Protein AF-A0A920T539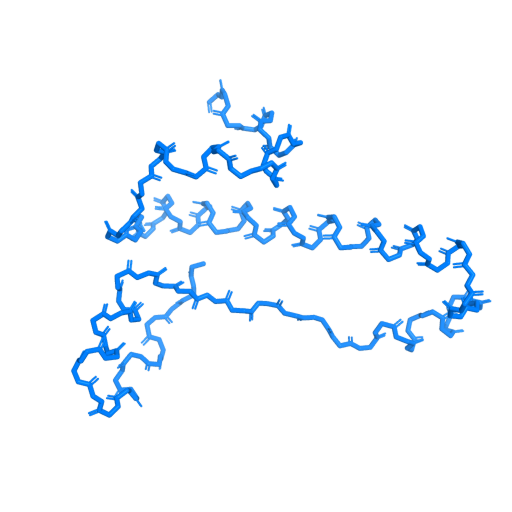-F1 (afdb_monomer)

Foldseek 3Di:
DDDPVCLVVDPDPVVSVVCQQPVDDDDDDPCLVVVCVVVVHDCPDPVSVVVVVVVVVVVVLVVVVVVVVCCVVPNDGNNDDPVVVVPPPPCPVSCVVVPD

Mean predicted aligned error: 8.83 Å

Sequence (100 aa):
MLWDYNMDRHALEDQKQNAMNDRRVGLGILGLGDMLVRLGIKYDSEDALQTIDQIMQIFRDTSYETSMNLAMEKGKYPNFDWSGYFQKQICKKSTKIIAE

Structure (mmCIF, N/CA/C/O backbone):
data_AF-A0A920T539-F1
#
_entry.id   AF-A0A920T539-F1
#
loop_
_atom_site.group_PDB
_atom_site.id
_atom_site.type_symbol
_atom_site.label_atom_id
_atom_site.label_alt_id
_atom_site.label_comp_id
_atom_site.label_asym_id
_atom_site.label_entity_id
_atom_site.label_seq_id
_atom_site.pdbx_PDB_ins_code
_atom_site.Cartn_x
_atom_site.Cartn_y
_atom_site.Cartn_z
_atom_site.occupancy
_atom_site.B_iso_or_equiv
_atom_site.auth_seq_id
_atom_site.auth_comp_id
_atom_site.auth_asym_id
_atom_site.auth_atom_id
_atom_site.pdbx_PDB_model_num
ATOM 1 N N . MET A 1 1 ? 9.429 1.602 -8.400 1.00 54.66 1 MET A N 1
ATOM 2 C CA . MET A 1 1 ? 10.098 1.138 -9.635 1.00 54.66 1 MET A CA 1
ATOM 3 C C . MET A 1 1 ? 11.033 -0.023 -9.285 1.00 54.66 1 MET A C 1
ATOM 5 O O . MET A 1 1 ? 12.206 0.199 -9.024 1.00 54.66 1 MET A O 1
ATOM 9 N N . LEU A 1 2 ? 10.503 -1.242 -9.127 1.00 51.53 2 LEU A N 1
ATOM 10 C CA . LEU A 1 2 ? 11.305 -2.394 -8.692 1.00 51.53 2 LEU A CA 1
ATOM 11 C C . LEU A 1 2 ? 11.881 -3.143 -9.897 1.00 51.53 2 LEU A C 1
ATOM 13 O O . LEU A 1 2 ? 11.200 -3.309 -10.901 1.00 51.53 2 LEU A O 1
ATOM 17 N N . TRP A 1 3 ? 13.143 -3.531 -9.715 1.00 55.59 3 TRP A N 1
ATOM 18 C CA . TRP A 1 3 ? 14.011 -4.434 -10.472 1.00 55.59 3 TRP A CA 1
ATOM 19 C C . TRP A 1 3 ? 13.331 -5.322 -11.524 1.00 55.59 3 TRP A C 1
ATOM 21 O O . TRP A 1 3 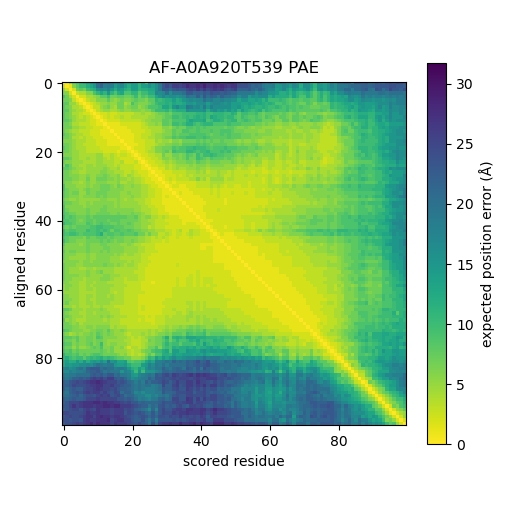? 12.312 -5.955 -11.253 1.00 55.59 3 TRP A O 1
ATOM 31 N N . ASP A 1 4 ? 14.019 -5.481 -12.654 1.00 64.75 4 ASP A N 1
ATOM 32 C CA . ASP A 1 4 ? 13.771 -6.346 -13.822 1.00 64.75 4 ASP A CA 1
ATOM 33 C C . ASP A 1 4 ? 13.576 -7.851 -13.503 1.00 64.75 4 ASP A C 1
ATOM 35 O O . ASP A 1 4 ? 13.480 -8.696 -14.391 1.00 64.75 4 ASP A O 1
ATOM 39 N N . TYR A 1 5 ? 13.487 -8.194 -12.216 1.00 65.56 5 TYR A N 1
ATOM 40 C CA . TYR A 1 5 ? 13.467 -9.521 -11.610 1.00 65.56 5 TYR A CA 1
ATOM 41 C C . TYR A 1 5 ? 12.539 -10.535 -12.281 1.00 65.56 5 TYR A C 1
ATOM 43 O O . TYR A 1 5 ? 12.801 -11.736 -12.240 1.00 65.56 5 TYR A O 1
ATOM 51 N N . ASN A 1 6 ? 11.419 -10.067 -12.832 1.00 71.19 6 ASN A N 1
ATOM 52 C CA . ASN A 1 6 ? 10.366 -10.929 -13.355 1.00 71.19 6 ASN A CA 1
ATOM 53 C C . ASN A 1 6 ? 10.149 -10.792 -14.866 1.00 71.19 6 ASN A C 1
ATOM 55 O O . ASN A 1 6 ? 9.222 -11.401 -15.394 1.00 71.19 6 ASN A O 1
ATOM 59 N N . MET A 1 7 ? 10.974 -10.014 -15.572 1.00 73.00 7 ME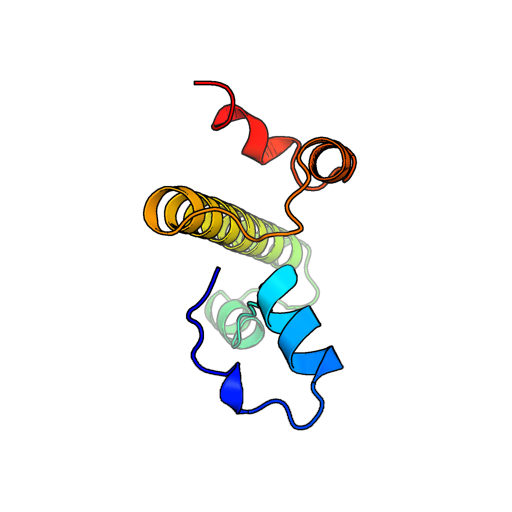T A N 1
ATOM 60 C CA . MET A 1 7 ? 10.701 -9.690 -16.976 1.00 73.00 7 MET A CA 1
ATOM 61 C C . MET A 1 7 ? 10.830 -10.894 -17.905 1.00 73.00 7 MET A C 1
ATOM 63 O O . MET A 1 7 ? 10.009 -11.070 -18.803 1.00 73.00 7 MET A O 1
ATOM 67 N N . ASP A 1 8 ? 11.779 -11.784 -17.625 1.00 77.81 8 ASP A N 1
ATOM 68 C CA . ASP A 1 8 ? 11.971 -13.007 -18.408 1.00 77.81 8 ASP A CA 1
ATOM 69 C C . ASP A 1 8 ? 10.918 -14.084 -18.107 1.00 77.81 8 ASP A C 1
ATOM 71 O O . ASP A 1 8 ? 10.854 -15.102 -18.794 1.00 77.81 8 ASP A O 1
ATOM 75 N N . ARG A 1 9 ? 10.068 -13.878 -17.088 1.00 81.75 9 ARG A N 1
ATOM 76 C CA . ARG A 1 9 ? 9.052 -14.855 -16.660 1.00 81.75 9 ARG A CA 1
ATOM 77 C C . ARG A 1 9 ? 7.693 -14.664 -17.331 1.00 81.75 9 ARG A C 1
ATOM 79 O O . ARG A 1 9 ? 6.752 -15.397 -17.027 1.00 81.75 9 ARG A O 1
ATOM 86 N N . HIS A 1 10 ? 7.574 -13.700 -18.238 1.00 83.38 10 HIS A N 1
ATOM 87 C CA . HIS A 1 10 ? 6.367 -13.500 -19.032 1.00 83.38 10 HIS A CA 1
ATOM 88 C C . HIS A 1 10 ? 6.391 -14.389 -20.281 1.00 83.38 10 HIS A C 1
ATOM 90 O O . HIS A 1 10 ? 7.329 -14.340 -21.075 1.00 83.38 10 HIS A O 1
ATOM 96 N N . ALA A 1 11 ? 5.349 -15.205 -20.451 1.00 87.31 11 ALA A N 1
ATOM 97 C CA . ALA A 1 11 ? 5.269 -16.179 -21.540 1.00 87.31 11 ALA A CA 1
ATOM 98 C C . ALA A 1 11 ? 4.996 -15.528 -22.906 1.00 87.31 11 ALA A C 1
ATOM 100 O O . ALA A 1 11 ? 5.457 -16.030 -23.928 1.00 87.31 11 ALA A O 1
ATOM 101 N N . LEU A 1 12 ? 4.251 -14.418 -22.925 1.00 91.38 12 LEU A N 1
ATOM 102 C CA . LEU A 1 12 ? 3.884 -13.699 -24.144 1.00 91.38 12 LEU A CA 1
ATOM 103 C C . LEU A 1 12 ? 4.747 -12.451 -24.321 1.00 91.38 12 LEU A C 1
ATOM 105 O O . LEU A 1 12 ? 5.009 -11.731 -23.357 1.00 91.38 12 LEU A O 1
ATOM 109 N N . GLU A 1 13 ? 5.123 -12.155 -25.563 1.00 88.38 13 GLU A N 1
ATOM 110 C CA . GLU A 1 13 ? 5.941 -10.980 -25.877 1.00 88.38 13 GLU A CA 1
ATOM 111 C C . GLU A 1 13 ? 5.223 -9.672 -25.507 1.00 88.38 13 GLU A C 1
ATOM 113 O O . GLU A 1 13 ? 5.809 -8.807 -24.862 1.00 88.38 13 GLU A O 1
ATOM 118 N N . ASP A 1 14 ? 3.915 -9.579 -25.759 1.00 88.44 14 ASP A N 1
ATOM 119 C CA . ASP A 1 14 ? 3.103 -8.418 -25.367 1.00 88.44 14 ASP A CA 1
ATOM 120 C C . ASP A 1 14 ? 3.129 -8.157 -23.850 1.00 88.44 14 ASP A C 1
ATOM 122 O O . ASP A 1 14 ? 3.103 -7.013 -23.394 1.00 88.44 14 ASP A O 1
ATOM 126 N N . GLN A 1 15 ? 3.211 -9.215 -23.036 1.00 85.38 15 GLN A N 1
ATOM 127 C CA . GLN A 1 15 ? 3.309 -9.081 -21.580 1.00 85.38 15 GLN A CA 1
ATOM 128 C C . GLN A 1 15 ? 4.674 -8.533 -21.159 1.00 85.38 15 GLN A C 1
ATOM 130 O O . GLN A 1 15 ? 4.731 -7.693 -20.260 1.00 85.38 15 GLN A O 1
ATOM 135 N N . LYS A 1 16 ? 5.756 -8.959 -21.825 1.00 85.75 16 LYS A N 1
ATOM 136 C CA . LYS A 1 16 ? 7.106 -8.423 -21.595 1.00 85.75 16 LYS A CA 1
ATOM 137 C C . LYS A 1 16 ? 7.173 -6.944 -21.942 1.00 85.75 16 LYS A C 1
ATOM 139 O O . LYS A 1 16 ? 7.659 -6.156 -21.134 1.00 85.75 16 LYS A O 1
ATOM 144 N N . GLN A 1 17 ? 6.625 -6.564 -23.098 1.00 86.50 17 GLN A N 1
ATOM 145 C CA . GLN A 1 17 ? 6.577 -5.169 -23.538 1.00 86.50 17 GLN A CA 1
ATOM 146 C C . GLN A 1 17 ? 5.798 -4.302 -22.542 1.00 86.50 17 GLN A C 1
ATOM 148 O O . GLN A 1 17 ? 6.284 -3.257 -22.115 1.00 86.50 17 GLN A O 1
ATOM 153 N N . ASN A 1 18 ? 4.633 -4.760 -22.077 1.00 84.69 18 ASN A N 1
ATOM 154 C CA . ASN A 1 18 ? 3.856 -4.028 -21.072 1.00 84.69 18 ASN A CA 1
ATOM 155 C C . ASN A 1 18 ? 4.585 -3.909 -19.723 1.00 84.69 18 ASN A C 1
ATOM 157 O O . ASN A 1 18 ? 4.574 -2.840 -19.108 1.00 84.69 18 ASN A O 1
ATOM 161 N N . ALA A 1 19 ? 5.240 -4.978 -19.262 1.00 83.06 19 ALA A N 1
ATOM 162 C CA . ALA A 1 19 ? 6.009 -4.962 -18.019 1.00 83.06 19 ALA A CA 1
ATOM 163 C C . ALA A 1 19 ? 7.195 -3.981 -18.090 1.00 83.06 19 ALA A C 1
ATOM 165 O O . ALA A 1 19 ? 7.401 -3.201 -17.157 1.00 83.06 19 ALA A O 1
ATOM 166 N N . MET A 1 20 ? 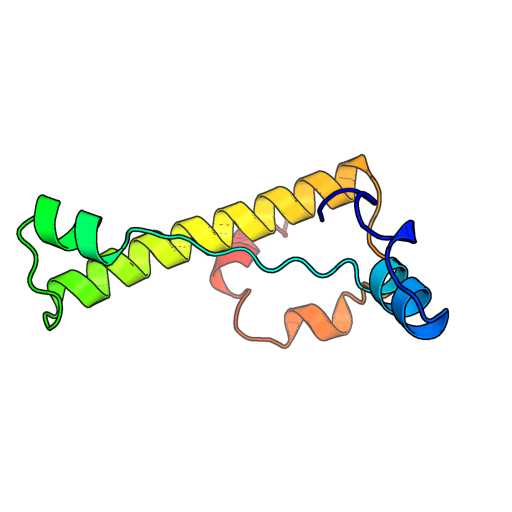7.915 -3.970 -19.215 1.00 82.25 20 MET A N 1
ATOM 167 C CA . MET A 1 20 ? 9.023 -3.052 -19.501 1.00 82.25 20 MET A CA 1
ATOM 168 C C . MET A 1 20 ? 8.585 -1.588 -19.562 1.00 82.25 20 MET A C 1
ATOM 170 O O . MET A 1 20 ? 9.246 -0.713 -18.995 1.00 82.25 20 MET A O 1
ATOM 174 N N . ASN A 1 21 ? 7.475 -1.325 -20.253 1.00 83.31 21 ASN A N 1
ATOM 175 C CA . ASN A 1 21 ? 7.040 0.031 -20.562 1.00 83.31 21 ASN A CA 1
ATOM 176 C C . ASN A 1 21 ? 6.387 0.734 -19.370 1.00 83.31 21 ASN A C 1
ATOM 178 O O . ASN A 1 21 ? 6.641 1.922 -19.168 1.00 83.31 21 ASN A O 1
ATOM 182 N N . ASP A 1 22 ? 5.599 0.017 -18.563 1.00 79.81 22 ASP A N 1
ATOM 183 C CA . ASP A 1 22 ? 4.869 0.616 -17.438 1.00 79.81 22 ASP A CA 1
ATOM 184 C C . ASP A 1 22 ? 5.536 0.380 -16.071 1.00 79.81 22 ASP A C 1
ATOM 186 O O . ASP A 1 22 ? 5.268 1.125 -15.127 1.00 79.81 22 ASP A O 1
ATOM 190 N N . ARG A 1 23 ? 6.369 -0.664 -15.924 1.00 80.75 23 ARG A N 1
ATOM 191 C CA . ARG A 1 23 ? 7.073 -1.038 -14.675 1.00 80.75 23 ARG A CA 1
ATOM 192 C C . ARG A 1 23 ? 6.187 -1.005 -13.417 1.00 80.75 23 ARG A C 1
ATOM 194 O O . ARG A 1 23 ? 6.594 -0.510 -12.358 1.00 80.75 23 ARG A O 1
ATOM 201 N N . ARG A 1 24 ? 4.947 -1.499 -13.529 1.00 81.31 24 ARG A N 1
ATOM 202 C CA . ARG A 1 24 ? 3.954 -1.440 -12.443 1.00 81.31 24 ARG A CA 1
ATOM 203 C C . ARG A 1 24 ? 4.328 -2.377 -11.303 1.00 81.31 24 ARG A C 1
ATOM 205 O O . ARG A 1 24 ? 4.677 -3.531 -11.522 1.00 81.31 24 ARG A O 1
ATOM 212 N N . VAL A 1 25 ? 4.170 -1.886 -10.078 1.00 83.62 25 VAL A N 1
ATOM 213 C CA . VAL A 1 25 ? 4.381 -2.663 -8.855 1.00 83.62 25 VAL A CA 1
ATOM 214 C C . VAL A 1 25 ? 3.191 -2.454 -7.930 1.00 83.62 25 VAL A C 1
ATOM 216 O O . VAL A 1 25 ? 2.803 -1.315 -7.674 1.00 83.62 25 VAL A O 1
ATOM 219 N N . GLY A 1 26 ? 2.624 -3.551 -7.429 1.00 85.62 26 GLY A N 1
ATOM 220 C CA . GLY A 1 26 ? 1.626 -3.527 -6.363 1.00 85.62 26 GLY A CA 1
ATOM 221 C C . GLY A 1 26 ? 2.304 -3.696 -5.009 1.00 85.62 26 GLY A C 1
ATOM 222 O O . GLY A 1 26 ? 2.873 -4.752 -4.743 1.00 85.62 26 GLY A O 1
ATOM 223 N N . LEU A 1 27 ? 2.252 -2.664 -4.169 1.00 90.25 27 LEU A N 1
ATOM 224 C CA . LEU A 1 27 ? 2.702 -2.731 -2.780 1.00 90.25 27 LEU A CA 1
ATOM 225 C C . LEU A 1 27 ? 1.481 -2.884 -1.871 1.00 90.25 27 LEU A C 1
ATOM 227 O O . LEU A 1 27 ? 0.485 -2.184 -2.042 1.00 90.25 27 LEU A O 1
ATOM 231 N N . GLY A 1 28 ? 1.568 -3.794 -0.906 1.00 90.94 28 GLY A N 1
ATOM 232 C CA . GLY A 1 28 ? 0.534 -4.021 0.097 1.00 90.94 28 GLY A CA 1
ATOM 233 C C . GLY A 1 28 ? 1.153 -4.323 1.454 1.00 90.94 28 GLY A C 1
ATOM 234 O O . GLY A 1 28 ? 2.329 -4.678 1.541 1.00 90.94 28 GLY A O 1
ATOM 235 N N . ILE A 1 29 ? 0.349 -4.181 2.504 1.00 92.88 29 ILE A N 1
ATOM 236 C CA . ILE A 1 29 ? 0.727 -4.528 3.874 1.00 92.88 29 ILE A CA 1
ATOM 237 C C . ILE A 1 29 ? -0.155 -5.669 4.380 1.00 92.88 29 ILE A C 1
ATOM 239 O O . ILE A 1 29 ? -1.330 -5.765 4.028 1.00 92.88 29 ILE A O 1
ATOM 243 N N . LEU A 1 30 ? 0.419 -6.528 5.217 1.00 94.38 30 LEU A N 1
ATOM 244 C CA . LEU A 1 30 ? -0.279 -7.601 5.922 1.00 94.38 30 LEU A CA 1
ATOM 245 C C . LEU A 1 30 ? -0.228 -7.322 7.432 1.00 94.38 30 LEU A C 1
ATOM 247 O O . LEU A 1 30 ? 0.693 -6.659 7.901 1.00 94.38 30 LEU A O 1
ATOM 251 N N . GLY A 1 31 ? -1.203 -7.828 8.191 1.00 93.69 31 GLY A N 1
ATOM 252 C CA . GLY A 1 31 ? -1.217 -7.708 9.657 1.00 93.69 31 GLY A CA 1
ATOM 253 C C . GLY A 1 31 ? -1.894 -6.444 10.192 1.00 93.69 31 GLY A C 1
ATOM 254 O O . GLY A 1 31 ? -1.709 -6.089 11.354 1.00 93.69 31 GLY A O 1
ATOM 255 N N . LEU A 1 32 ? -2.704 -5.763 9.373 1.00 93.31 32 LEU A N 1
ATOM 256 C CA . LEU A 1 32 ? -3.441 -4.573 9.813 1.00 93.31 32 LEU A CA 1
ATOM 257 C C . LEU A 1 32 ? -4.419 -4.889 10.959 1.00 93.31 32 LEU A C 1
ATOM 259 O O . LEU A 1 32 ? -4.510 -4.132 11.919 1.00 93.31 32 LEU A O 1
ATOM 263 N N . GLY A 1 33 ? -5.109 -6.033 10.889 1.00 92.50 33 GLY A N 1
ATOM 264 C CA . GLY A 1 33 ? -5.998 -6.491 11.960 1.00 92.50 33 GLY A CA 1
ATOM 265 C C . GLY A 1 33 ? -5.244 -6.798 13.255 1.00 92.50 33 GLY A C 1
ATOM 266 O O . GLY A 1 33 ? -5.640 -6.329 14.318 1.00 92.50 33 GLY A O 1
ATOM 267 N N . ASP A 1 34 ? -4.117 -7.509 13.165 1.00 95.56 34 ASP A N 1
ATOM 268 C CA . ASP A 1 34 ? -3.278 -7.829 14.327 1.00 95.56 34 ASP A CA 1
ATOM 269 C C . ASP A 1 34 ? -2.735 -6.570 15.011 1.00 95.56 34 ASP A C 1
ATOM 271 O O . ASP A 1 34 ? -2.660 -6.500 16.238 1.00 95.56 34 ASP A O 1
ATOM 275 N N . MET A 1 35 ? -2.385 -5.551 14.224 1.00 95.38 35 MET A N 1
ATOM 276 C CA . MET A 1 35 ? -1.976 -4.250 14.740 1.00 95.38 35 MET A CA 1
ATOM 277 C C . MET A 1 35 ? -3.111 -3.579 15.522 1.00 95.38 35 MET A C 1
ATOM 279 O O . MET A 1 35 ? -2.883 -3.145 16.649 1.00 95.38 35 MET A O 1
ATOM 283 N N . LEU A 1 36 ? -4.329 -3.530 14.972 1.00 95.94 36 LEU A N 1
ATOM 284 C CA . LEU A 1 36 ? -5.481 -2.947 15.669 1.00 95.94 36 LEU A CA 1
ATOM 285 C C . LEU A 1 36 ? -5.780 -3.680 16.981 1.00 95.94 36 LEU A C 1
ATOM 287 O O . LEU A 1 36 ? -5.979 -3.034 18.009 1.00 95.94 36 LEU A O 1
ATOM 291 N N . VAL A 1 37 ? -5.710 -5.015 16.977 1.00 95.88 37 VAL A N 1
ATOM 292 C CA . VAL A 1 37 ? -5.869 -5.835 18.189 1.00 95.88 37 VAL A CA 1
ATOM 293 C C . VAL A 1 37 ? -4.814 -5.478 19.237 1.00 95.88 37 VAL A C 1
ATOM 295 O O . VAL A 1 37 ? -5.153 -5.282 20.402 1.00 95.88 37 VAL A O 1
ATOM 298 N N . ARG A 1 38 ? -3.542 -5.341 18.840 1.00 95.94 38 ARG A N 1
ATOM 299 C CA . ARG A 1 38 ? -2.450 -4.953 19.752 1.00 95.94 38 ARG A CA 1
ATOM 300 C C . ARG A 1 38 ? -2.600 -3.538 20.306 1.00 95.94 38 ARG A C 1
ATOM 302 O O . ARG A 1 38 ? -2.189 -3.297 21.435 1.00 95.94 38 ARG A O 1
ATOM 309 N N . LEU A 1 39 ? -3.181 -2.626 19.532 1.00 95.00 39 LEU A N 1
ATOM 310 C CA . LEU A 1 39 ? -3.493 -1.264 19.969 1.00 95.00 39 LEU A CA 1
ATOM 311 C C . LEU A 1 39 ? -4.773 -1.194 20.822 1.00 95.00 39 LEU A C 1
ATOM 313 O O . LEU A 1 39 ? -5.093 -0.132 21.345 1.00 95.00 39 LEU A O 1
ATOM 317 N N . GLY A 1 40 ? -5.508 -2.303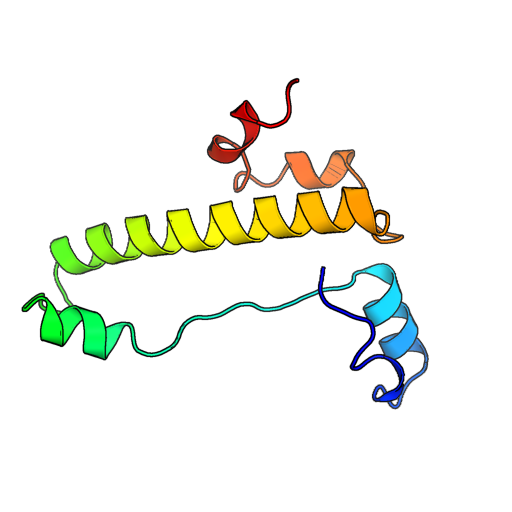 20.974 1.00 95.75 40 GLY A N 1
ATOM 318 C CA . GLY A 1 40 ? -6.791 -2.331 21.677 1.00 95.75 40 GLY A CA 1
ATOM 319 C C . GLY A 1 40 ? -7.911 -1.597 20.933 1.00 95.75 40 GLY A C 1
ATOM 320 O O . GLY A 1 40 ? -8.928 -1.256 21.536 1.00 95.75 40 GLY A O 1
ATOM 321 N N . ILE A 1 41 ? -7.739 -1.350 19.633 1.00 95.81 41 ILE A N 1
ATOM 322 C CA . ILE A 1 41 ? -8.687 -0.612 18.802 1.00 95.81 41 ILE A CA 1
ATOM 323 C C . ILE A 1 41 ? -9.651 -1.608 18.154 1.00 95.81 41 ILE A C 1
ATOM 325 O O . ILE A 1 41 ? -9.243 -2.583 17.520 1.00 95.81 41 ILE A O 1
ATOM 329 N N . LYS A 1 42 ? -10.956 -1.362 18.303 1.00 94.88 42 LYS A N 1
ATOM 330 C CA . LYS A 1 42 ? -11.985 -2.155 17.621 1.00 94.88 42 LYS A CA 1
ATOM 331 C C . LYS A 1 42 ? -11.932 -1.895 16.122 1.00 94.88 42 LYS A C 1
ATOM 333 O O . LYS A 1 42 ? -11.835 -0.757 15.703 1.00 94.88 42 LYS A O 1
ATOM 338 N N . TYR A 1 43 ? -12.057 -2.950 15.323 1.00 92.25 43 TYR A N 1
ATOM 339 C CA . TYR A 1 43 ? -11.988 -2.836 13.865 1.00 92.25 43 TYR A CA 1
ATOM 340 C C . TYR A 1 43 ? -13.081 -1.922 13.285 1.00 92.25 43 TYR A C 1
ATOM 342 O O . TYR A 1 43 ? -12.813 -1.123 12.395 1.00 92.25 43 TYR A O 1
ATOM 350 N N . ASP A 1 44 ? -14.298 -2.024 13.821 1.00 94.19 44 ASP A N 1
ATOM 351 C CA . ASP A 1 44 ? -15.452 -1.196 13.457 1.00 94.19 44 ASP A CA 1
ATOM 352 C C . ASP A 1 44 ? -15.534 0.042 14.363 1.00 94.19 44 ASP A C 1
ATOM 354 O O . ASP A 1 44 ? -16.449 0.196 15.174 1.00 94.19 44 ASP A O 1
ATOM 358 N N . SER A 1 45 ? -14.495 0.877 14.332 1.00 95.31 45 SER A N 1
ATOM 359 C CA . SER A 1 45 ? -14.472 2.138 15.071 1.00 95.31 45 SER A CA 1
ATOM 360 C C . SER A 1 45 ? -13.896 3.276 14.243 1.00 95.31 45 SER A C 1
ATOM 362 O O . SER A 1 45 ? -13.093 3.081 13.328 1.00 95.31 45 SER A O 1
ATOM 364 N N . GLU A 1 46 ? -14.285 4.495 14.607 1.00 96.06 46 GLU A N 1
ATOM 365 C CA . GLU A 1 46 ? -13.731 5.712 14.018 1.00 96.06 46 GLU A CA 1
ATOM 366 C C . GLU A 1 46 ? -12.215 5.813 14.266 1.00 96.06 46 GLU A C 1
ATOM 368 O O . GLU A 1 46 ? -11.466 6.188 13.364 1.00 96.06 46 GLU A O 1
ATOM 373 N N . ASP A 1 47 ? -11.745 5.366 15.435 1.00 94.25 47 ASP A N 1
ATOM 374 C CA . ASP A 1 47 ? -10.319 5.308 15.778 1.00 94.25 47 ASP A CA 1
ATOM 375 C C . ASP A 1 47 ? -9.530 4.386 14.835 1.00 94.25 47 ASP A C 1
ATOM 377 O O . ASP A 1 47 ? -8.411 4.720 14.433 1.00 94.25 47 ASP A O 1
ATOM 381 N N . ALA A 1 48 ? -10.100 3.237 14.443 1.00 95.62 48 ALA A N 1
ATOM 382 C CA . ALA A 1 48 ? -9.469 2.344 13.473 1.00 95.62 48 ALA A CA 1
ATOM 383 C C . ALA A 1 48 ? -9.354 3.019 12.108 1.00 95.62 48 ALA A C 1
ATOM 385 O O . ALA A 1 48 ? -8.285 2.980 11.500 1.00 95.62 48 ALA A O 1
ATOM 386 N N . LEU A 1 49 ? -10.420 3.682 11.650 1.00 95.56 49 LEU A N 1
ATOM 387 C CA . LEU A 1 49 ? -10.419 4.404 10.377 1.00 95.56 49 LEU A CA 1
ATOM 388 C C . LEU A 1 49 ? -9.358 5.509 10.358 1.00 95.56 49 LEU A C 1
ATOM 390 O O . LEU A 1 49 ? -8.581 5.585 9.408 1.00 95.56 49 LEU A O 1
ATOM 394 N N . GLN A 1 50 ? -9.274 6.318 11.416 1.00 96.06 50 GLN A N 1
ATOM 395 C CA . GLN A 1 50 ? -8.278 7.389 11.526 1.00 96.06 50 GLN A CA 1
ATOM 396 C C . GLN A 1 50 ? -6.848 6.842 11.574 1.00 96.06 50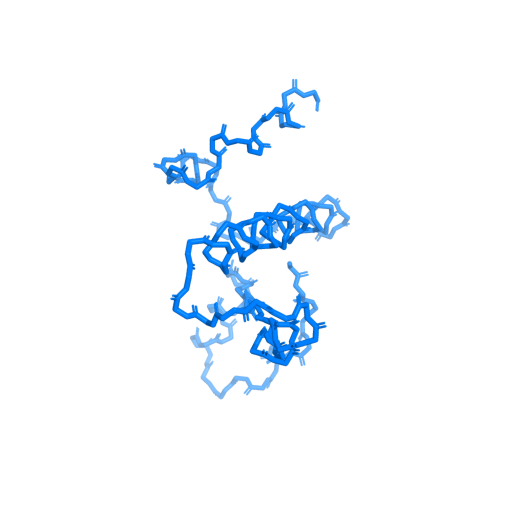 GLN A C 1
ATOM 398 O O . GLN A 1 50 ? -5.964 7.344 10.878 1.00 96.06 50 GLN A O 1
ATOM 403 N N . THR A 1 51 ? -6.620 5.783 12.354 1.00 94.31 51 THR A N 1
ATOM 404 C CA . THR A 1 51 ? -5.302 5.143 12.467 1.00 94.31 51 THR A CA 1
ATOM 405 C C . THR A 1 51 ? -4.855 4.568 11.122 1.00 94.31 51 THR A C 1
ATOM 407 O O . THR A 1 51 ? -3.718 4.775 10.694 1.00 94.31 51 THR A O 1
ATOM 410 N N . ILE A 1 52 ? -5.753 3.868 10.423 1.00 94.31 52 ILE A N 1
ATOM 411 C CA . ILE A 1 52 ? -5.474 3.293 9.105 1.00 94.31 52 ILE A CA 1
ATOM 412 C C . ILE A 1 52 ? -5.204 4.392 8.079 1.00 94.31 52 ILE A C 1
ATOM 414 O O . ILE A 1 52 ? -4.264 4.252 7.300 1.00 94.31 52 ILE A O 1
ATOM 418 N N . ASP A 1 53 ? -5.982 5.477 8.073 1.00 94.38 53 ASP A N 1
ATOM 419 C CA . ASP A 1 53 ? -5.791 6.576 7.122 1.00 94.38 53 ASP A CA 1
ATOM 420 C C . ASP A 1 53 ? -4.391 7.195 7.251 1.00 94.38 53 ASP A C 1
ATOM 422 O O . ASP A 1 53 ? -3.690 7.361 6.251 1.00 94.38 53 ASP A O 1
ATOM 426 N N . GLN A 1 54 ? -3.919 7.418 8.482 1.00 93.31 54 GLN A N 1
ATOM 427 C CA . GLN A 1 54 ? -2.564 7.916 8.739 1.00 93.31 54 GLN A CA 1
ATOM 428 C C . GLN A 1 54 ? -1.483 6.947 8.244 1.00 93.31 54 GLN A C 1
ATOM 430 O O . GLN A 1 54 ? -0.543 7.357 7.558 1.00 93.31 54 GLN A O 1
ATOM 435 N N . ILE A 1 55 ? -1.624 5.654 8.546 1.00 93.75 55 ILE A N 1
ATOM 436 C CA . ILE A 1 55 ? -0.673 4.623 8.107 1.00 93.75 55 ILE A CA 1
ATOM 437 C C . ILE A 1 55 ? -0.635 4.544 6.582 1.00 93.75 55 ILE A C 1
ATOM 439 O O . ILE A 1 55 ? 0.441 4.530 5.987 1.00 93.75 55 ILE A O 1
ATOM 443 N N . MET A 1 56 ? -1.801 4.517 5.938 1.00 92.81 56 MET A N 1
ATOM 444 C CA . MET A 1 56 ? -1.908 4.428 4.484 1.00 92.81 56 MET A CA 1
ATOM 445 C C . MET A 1 56 ? -1.412 5.700 3.801 1.00 92.81 56 MET A C 1
ATOM 447 O O . MET A 1 56 ? -0.859 5.619 2.703 1.00 92.81 56 MET A O 1
ATOM 451 N N . GLN A 1 57 ? -1.555 6.864 4.440 1.00 90.00 57 GLN A N 1
ATOM 452 C CA . GLN A 1 57 ? -0.953 8.100 3.960 1.00 90.00 57 GLN A CA 1
ATOM 453 C C . GLN A 1 57 ? 0.573 8.001 3.953 1.00 90.00 57 GLN A C 1
ATOM 455 O O . GLN A 1 57 ? 1.170 8.220 2.901 1.00 90.00 57 GLN A O 1
ATOM 460 N N . ILE A 1 58 ? 1.187 7.604 5.071 1.00 91.75 58 ILE A N 1
ATOM 461 C CA . ILE A 1 58 ? 2.644 7.427 5.163 1.00 91.75 58 ILE A CA 1
ATOM 462 C C . ILE A 1 58 ? 3.117 6.383 4.147 1.00 91.75 58 ILE A C 1
ATOM 464 O O . ILE A 1 58 ? 4.029 6.640 3.367 1.00 91.75 58 ILE A O 1
ATOM 468 N N . PHE A 1 59 ? 2.451 5.228 4.092 1.00 92.12 59 PHE A N 1
ATOM 469 C CA . PHE A 1 59 ? 2.787 4.147 3.167 1.00 92.12 59 PHE A CA 1
ATOM 470 C C . PHE A 1 59 ? 2.772 4.608 1.706 1.00 92.12 59 PHE A C 1
ATOM 472 O O . PHE A 1 59 ? 3.704 4.328 0.948 1.00 92.12 59 PHE A O 1
ATOM 479 N N . ARG A 1 60 ? 1.731 5.347 1.310 1.00 88.62 60 ARG A N 1
ATOM 480 C CA . ARG A 1 60 ? 1.597 5.914 -0.033 1.00 88.62 60 ARG A CA 1
ATOM 481 C C . ARG A 1 60 ? 2.685 6.944 -0.323 1.00 88.62 60 ARG A C 1
ATOM 483 O O . ARG A 1 60 ? 3.318 6.857 -1.373 1.00 88.62 60 ARG A O 1
ATOM 490 N N . ASP A 1 61 ? 2.891 7.900 0.580 1.00 87.62 61 ASP A N 1
ATOM 491 C CA . ASP A 1 61 ? 3.836 9.001 0.384 1.00 87.62 61 ASP A CA 1
ATOM 492 C C . ASP A 1 61 ? 5.271 8.463 0.260 1.00 87.62 61 ASP A C 1
ATOM 494 O O . ASP A 1 61 ? 5.943 8.738 -0.736 1.00 87.62 61 ASP A O 1
ATOM 498 N N . THR A 1 62 ? 5.692 7.576 1.168 1.00 90.25 62 THR A N 1
ATOM 499 C CA . THR A 1 62 ? 7.005 6.914 1.105 1.00 90.25 62 THR A CA 1
ATOM 500 C C . THR A 1 62 ? 7.160 6.056 -0.153 1.00 90.25 62 THR A C 1
ATOM 502 O O . THR A 1 62 ? 8.237 6.021 -0.751 1.00 90.25 62 THR A O 1
ATOM 505 N N . SER A 1 63 ? 6.097 5.379 -0.604 1.00 88.31 63 SER A N 1
ATOM 506 C CA . SER A 1 63 ? 6.140 4.583 -1.839 1.00 88.31 63 SER A CA 1
ATOM 507 C C . SER A 1 63 ? 6.384 5.452 -3.075 1.00 88.31 63 SER A C 1
ATOM 509 O O . SER A 1 63 ? 7.181 5.081 -3.942 1.00 88.31 63 SER A O 1
ATOM 511 N N . TYR A 1 64 ? 5.722 6.609 -3.167 1.00 86.00 64 TYR A N 1
ATOM 512 C CA . TYR A 1 64 ? 5.918 7.536 -4.281 1.00 86.00 64 TYR A CA 1
ATOM 513 C C . TYR A 1 64 ? 7.288 8.204 -4.240 1.00 86.00 64 TYR A C 1
ATOM 515 O O . TYR A 1 64 ? 7.967 8.220 -5.265 1.00 86.00 64 TYR A O 1
ATOM 523 N N . GLU A 1 65 ? 7.716 8.681 -3.072 1.00 86.56 65 GLU A N 1
ATOM 524 C CA . GLU A 1 65 ? 9.039 9.276 -2.873 1.00 86.56 65 GLU A CA 1
ATOM 525 C C . GLU A 1 65 ? 10.148 8.289 -3.254 1.00 86.56 65 GLU A C 1
ATOM 527 O O . GLU A 1 65 ? 11.008 8.588 -4.081 1.00 86.56 65 GLU A O 1
ATOM 532 N N . THR A 1 66 ? 10.067 7.053 -2.757 1.00 88.12 66 THR A N 1
ATOM 533 C CA . THR A 1 66 ? 11.023 5.999 -3.116 1.00 88.12 66 THR A CA 1
ATOM 534 C C . THR A 1 66 ? 10.996 5.719 -4.618 1.00 88.12 66 THR A C 1
ATOM 536 O O . THR A 1 66 ? 12.041 5.537 -5.241 1.00 88.12 66 THR A O 1
ATOM 539 N N . SER A 1 67 ? 9.814 5.704 -5.242 1.00 84.19 67 SER A N 1
ATOM 540 C CA . SER A 1 67 ? 9.717 5.502 -6.689 1.00 84.19 67 SER A CA 1
ATOM 541 C C . SER A 1 67 ? 10.305 6.662 -7.495 1.00 84.19 67 SER A C 1
ATOM 543 O O . SER A 1 67 ? 10.834 6.411 -8.577 1.00 84.19 67 SER A O 1
ATOM 545 N N . MET A 1 68 ? 10.226 7.897 -6.996 1.00 84.56 68 MET A N 1
ATOM 546 C CA . MET A 1 68 ? 10.860 9.070 -7.599 1.00 84.56 68 MET A CA 1
ATOM 547 C C . MET A 1 68 ? 12.382 8.995 -7.469 1.00 84.56 68 MET A C 1
ATOM 549 O O . MET A 1 68 ? 13.077 9.141 -8.470 1.00 84.56 68 MET A O 1
ATOM 553 N N . ASN A 1 69 ? 12.895 8.667 -6.282 1.00 84.69 69 ASN A N 1
ATOM 554 C CA . ASN A 1 69 ? 14.330 8.484 -6.049 1.00 84.69 69 ASN A CA 1
ATOM 555 C C . ASN A 1 69 ? 14.919 7.413 -6.979 1.00 84.69 69 ASN A C 1
ATOM 557 O O . ASN A 1 69 ? 15.943 7.635 -7.622 1.00 84.69 69 ASN A O 1
ATOM 561 N N . LEU A 1 70 ? 14.210 6.296 -7.155 1.00 84.75 70 LEU A N 1
ATOM 562 C CA . LEU A 1 70 ? 14.600 5.251 -8.105 1.00 84.75 70 LEU A CA 1
ATOM 563 C C . LEU A 1 70 ? 14.562 5.724 -9.566 1.00 84.75 70 LEU A C 1
ATOM 565 O O . LEU A 1 70 ? 15.387 5.286 -10.364 1.00 84.75 70 LEU A O 1
ATOM 569 N N . ALA A 1 71 ? 13.632 6.612 -9.928 1.00 83.94 71 ALA A N 1
ATOM 570 C CA . ALA A 1 71 ? 13.578 7.196 -11.267 1.00 83.94 71 ALA A CA 1
ATOM 571 C C . ALA A 1 71 ? 14.751 8.155 -11.526 1.00 83.94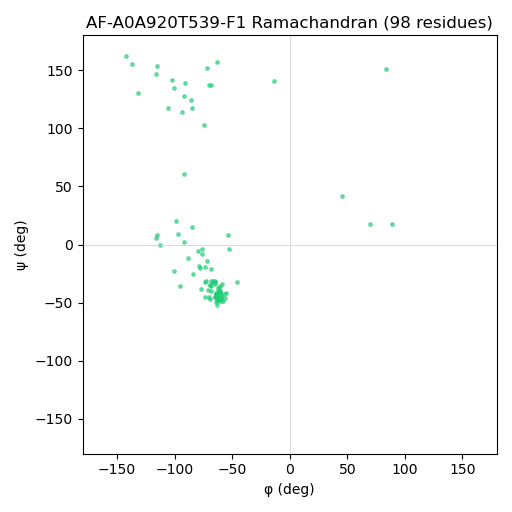 71 ALA A C 1
ATOM 573 O O . ALA A 1 71 ? 15.238 8.216 -12.653 1.00 83.94 71 ALA A O 1
ATOM 574 N N . MET A 1 72 ? 15.207 8.887 -10.503 1.00 81.75 72 MET A N 1
ATOM 575 C CA . MET A 1 72 ? 16.389 9.750 -10.598 1.00 81.75 72 MET A CA 1
ATOM 576 C C . MET A 1 72 ? 17.674 8.931 -10.755 1.00 81.75 72 MET A C 1
ATOM 578 O O . MET A 1 72 ? 18.525 9.286 -11.562 1.00 81.75 72 MET A O 1
ATOM 582 N N . GLU A 1 73 ? 17.796 7.815 -10.033 1.00 84.69 73 GLU A N 1
ATOM 583 C CA . GLU A 1 73 ? 18.968 6.934 -10.104 1.00 84.69 73 GLU A CA 1
ATOM 584 C C . GLU A 1 73 ? 19.016 6.114 -11.407 1.00 84.69 73 GLU A C 1
ATOM 586 O O . GLU A 1 73 ? 20.065 6.005 -12.038 1.00 84.69 73 GLU A O 1
ATOM 591 N N . LYS A 1 74 ? 17.887 5.519 -11.817 1.00 80.69 74 LYS A N 1
ATOM 592 C CA . LYS A 1 74 ? 17.833 4.488 -12.877 1.00 80.69 74 LYS A CA 1
ATOM 593 C C . LYS A 1 74 ? 17.124 4.933 -14.154 1.00 80.69 74 LYS A C 1
ATOM 595 O O . LYS A 1 74 ? 17.012 4.160 -15.105 1.00 80.69 74 LYS A O 1
ATOM 600 N N . GLY A 1 75 ? 16.635 6.167 -14.180 1.00 79.31 75 GLY A N 1
ATOM 601 C CA . GLY A 1 75 ? 15.824 6.702 -15.264 1.00 79.31 75 GLY A CA 1
ATOM 602 C C . GLY A 1 75 ? 14.340 6.347 -15.139 1.00 79.31 75 GLY A C 1
ATOM 603 O O . GLY A 1 75 ? 13.940 5.315 -14.593 1.00 79.31 75 GLY A O 1
ATOM 604 N N . LYS A 1 76 ? 13.499 7.230 -15.683 1.00 80.06 76 LYS A N 1
ATOM 605 C CA . LYS A 1 76 ? 12.044 7.049 -15.770 1.00 80.06 76 LYS A CA 1
ATOM 606 C C . LYS A 1 76 ? 11.658 5.851 -16.647 1.00 80.06 76 LYS A C 1
ATOM 608 O O . LYS A 1 76 ? 12.413 5.439 -17.526 1.00 80.06 76 LYS A O 1
ATOM 613 N N . TYR A 1 77 ? 10.457 5.316 -16.433 1.00 78.44 77 TYR A N 1
ATOM 614 C CA . TYR A 1 77 ? 9.902 4.292 -17.319 1.00 78.44 77 TYR A CA 1
ATOM 615 C C . TYR A 1 77 ? 9.479 4.896 -18.676 1.00 78.44 77 TYR A C 1
ATOM 617 O O . TYR A 1 77 ? 9.141 6.084 -18.722 1.00 78.44 77 TYR A O 1
ATOM 625 N N . PRO A 1 78 ? 9.494 4.111 -19.772 1.00 80.44 78 PRO A N 1
ATOM 626 C CA . PRO A 1 78 ? 9.248 4.616 -21.127 1.00 80.44 78 PRO A CA 1
ATOM 627 C C . PRO A 1 78 ? 7.917 5.359 -21.305 1.00 80.44 78 PRO A C 1
ATOM 629 O O . PRO A 1 78 ? 7.893 6.429 -21.905 1.00 80.44 78 PRO A O 1
ATOM 632 N N . ASN A 1 79 ? 6.831 4.844 -20.720 1.00 80.81 79 ASN A N 1
ATOM 633 C CA . ASN A 1 79 ? 5.489 5.428 -20.831 1.00 80.81 79 ASN A CA 1
ATOM 634 C C . ASN A 1 79 ? 5.195 6.542 -19.807 1.00 80.81 79 ASN A C 1
ATOM 636 O O . ASN A 1 79 ? 4.035 6.891 -19.584 1.00 80.81 79 ASN A O 1
ATOM 640 N N . PHE A 1 80 ? 6.210 7.091 -19.134 1.00 75.75 80 PHE A N 1
ATOM 641 C CA . PHE A 1 80 ? 5.988 8.154 -18.156 1.00 75.75 80 PHE A CA 1
ATOM 642 C C . PHE A 1 80 ? 5.685 9.490 -18.849 1.00 75.75 80 PHE A C 1
ATOM 644 O O . PHE A 1 80 ? 6.598 10.181 -19.312 1.00 75.75 80 PHE A O 1
ATOM 651 N N . ASP A 1 81 ? 4.405 9.866 -18.863 1.00 72.44 81 ASP A N 1
ATOM 652 C CA . ASP A 1 81 ? 3.922 11.180 -19.293 1.00 72.44 81 ASP A CA 1
ATOM 653 C C . ASP A 1 81 ? 3.498 12.035 -18.089 1.00 72.44 81 ASP A C 1
ATOM 655 O O . ASP A 1 81 ? 2.560 11.717 -17.350 1.00 72.44 81 ASP A O 1
ATOM 659 N N . TRP A 1 82 ? 4.200 13.156 -17.915 1.00 63.09 82 TRP A N 1
ATOM 660 C CA . TRP A 1 82 ? 3.961 14.128 -16.850 1.00 63.09 82 TRP A CA 1
ATOM 661 C C . TRP A 1 82 ? 2.589 14.807 -16.970 1.00 63.09 82 TRP A C 1
ATOM 663 O O . TRP A 1 82 ? 1.974 15.136 -15.954 1.00 63.09 82 TRP A O 1
ATOM 673 N N . SER A 1 83 ? 2.079 14.988 -18.194 1.00 62.88 83 SER A N 1
ATOM 674 C CA . SER A 1 83 ? 0.844 15.736 -18.448 1.00 62.88 83 SER A CA 1
ATOM 675 C C . SER A 1 83 ? -0.409 15.008 -17.937 1.00 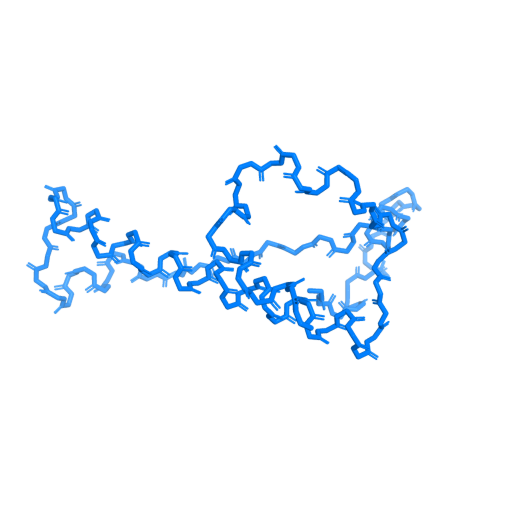62.88 83 SER A C 1
ATOM 677 O O . SER A 1 83 ? -1.313 15.638 -17.386 1.00 62.88 83 SER A O 1
ATOM 679 N N . GLY A 1 84 ? -0.430 13.673 -18.017 1.00 57.41 84 GLY A N 1
ATOM 680 C CA . GLY A 1 84 ? -1.531 12.841 -17.519 1.00 57.41 84 GLY A CA 1
ATOM 681 C C . GLY A 1 84 ? -1.461 12.516 -16.022 1.00 57.41 84 GLY A C 1
ATOM 682 O O . GLY A 1 84 ? -2.491 12.276 -15.387 1.00 57.41 84 GLY A O 1
ATOM 683 N N . TYR A 1 85 ? -0.266 12.522 -15.422 1.00 55.31 85 TYR A N 1
ATOM 684 C CA . TYR A 1 85 ? -0.078 12.114 -14.023 1.00 55.31 85 TYR A CA 1
ATOM 685 C C . TYR A 1 85 ? -0.629 13.147 -13.024 1.00 55.31 85 TYR A C 1
ATOM 687 O O . TYR A 1 85 ? -1.148 12.782 -11.969 1.00 55.31 85 TYR A O 1
ATOM 695 N N . PHE A 1 86 ? -0.596 14.435 -13.386 1.00 47.38 86 PHE A N 1
ATOM 696 C CA . PHE A 1 86 ? -1.068 15.542 -12.544 1.00 47.38 86 PHE A CA 1
ATOM 697 C C . PHE A 1 86 ? -2.604 15.632 -12.442 1.00 47.38 86 PHE A C 1
ATOM 699 O O . PHE A 1 86 ? -3.140 16.233 -11.510 1.00 47.38 86 PHE A O 1
ATOM 706 N N . GLN A 1 87 ? -3.337 15.020 -13.380 1.00 44.78 87 GLN A N 1
ATOM 707 C CA . GLN A 1 87 ? -4.800 15.116 -13.443 1.00 44.78 87 GLN A CA 1
ATOM 708 C C . GLN A 1 87 ? -5.518 14.209 -12.429 1.00 44.78 87 GLN A C 1
ATOM 710 O O . GLN A 1 87 ? -6.679 14.450 -12.089 1.00 44.78 87 GLN A O 1
ATOM 715 N N . LYS A 1 88 ? -4.841 13.187 -11.888 1.00 49.00 88 LYS A N 1
ATOM 716 C CA . LYS A 1 88 ? -5.408 12.329 -10.840 1.00 49.00 88 LYS A CA 1
ATOM 717 C C . LYS A 1 88 ? -5.178 12.975 -9.473 1.00 49.00 88 LYS A C 1
ATOM 719 O O . LYS A 1 88 ? -4.050 13.117 -9.019 1.00 49.00 88 LYS A O 1
ATOM 724 N N . GLN A 1 89 ? -6.272 13.313 -8.790 1.00 45.44 89 GLN A N 1
ATOM 725 C CA . GLN A 1 89 ? -6.352 14.016 -7.493 1.00 45.44 89 GLN A CA 1
ATOM 726 C C . GLN A 1 89 ? -5.525 13.411 -6.329 1.00 45.44 89 GLN A C 1
ATOM 728 O O . GLN A 1 89 ? -5.469 14.005 -5.255 1.00 45.44 89 GLN A O 1
ATOM 733 N N . ILE A 1 90 ? -4.862 12.270 -6.536 1.00 52.31 90 ILE A N 1
ATOM 734 C CA . ILE A 1 90 ? -4.044 11.531 -5.565 1.00 52.31 90 ILE A CA 1
ATOM 735 C C . ILE A 1 90 ? -2.780 12.320 -5.163 1.00 52.31 90 ILE A C 1
ATOM 737 O O . ILE A 1 90 ? -2.362 12.247 -4.012 1.00 52.31 90 ILE A O 1
ATOM 741 N N . CYS A 1 91 ? -2.214 13.135 -6.061 1.00 47.28 91 CYS A N 1
ATOM 742 C CA . CYS A 1 91 ? -0.933 13.825 -5.846 1.00 47.28 91 CYS A CA 1
ATOM 743 C C . CYS A 1 91 ? -1.038 15.295 -5.395 1.00 47.28 91 CYS A C 1
ATOM 745 O O . CYS A 1 91 ? -0.073 16.033 -5.562 1.00 47.28 91 CYS A O 1
ATOM 747 N N . LYS A 1 92 ? -2.166 15.769 -4.840 1.00 43.06 92 LYS A N 1
ATOM 748 C CA . LYS A 1 92 ? -2.295 17.184 -4.406 1.00 43.06 92 LYS A CA 1
ATOM 749 C C . LYS A 1 92 ? -1.620 17.520 -3.065 1.00 43.06 92 LYS A C 1
ATOM 751 O O . LYS A 1 92 ? -1.387 18.692 -2.794 1.00 43.06 92 LYS A O 1
ATOM 756 N N . LYS A 1 93 ? -1.341 16.531 -2.203 1.00 44.00 93 LYS A N 1
ATOM 757 C CA . LYS A 1 93 ? -0.666 16.761 -0.903 1.00 44.00 93 LYS A CA 1
ATOM 758 C C . LYS A 1 93 ? 0.846 16.534 -0.974 1.00 44.00 93 LYS A C 1
ATOM 760 O O . LYS A 1 93 ? 1.598 17.293 -0.375 1.00 44.00 93 LYS A O 1
ATOM 765 N N . SER A 1 94 ? 1.286 15.565 -1.771 1.00 41.31 94 SER A N 1
ATOM 766 C CA . SER A 1 94 ? 2.703 15.236 -1.985 1.00 41.31 94 SER A CA 1
ATOM 767 C C . SER A 1 94 ? 3.423 16.242 -2.912 1.00 41.31 94 SER A C 1
ATOM 769 O O . SER A 1 94 ? 4.630 16.160 -3.106 1.00 41.31 94 SER A O 1
ATOM 771 N N . THR A 1 95 ? 2.699 17.224 -3.471 1.00 38.28 95 THR A N 1
ATOM 772 C CA . THR A 1 95 ? 3.189 18.200 -4.467 1.00 38.28 95 THR A CA 1
ATOM 773 C C . THR A 1 95 ? 4.140 19.260 -3.917 1.00 38.28 95 THR A C 1
ATOM 775 O O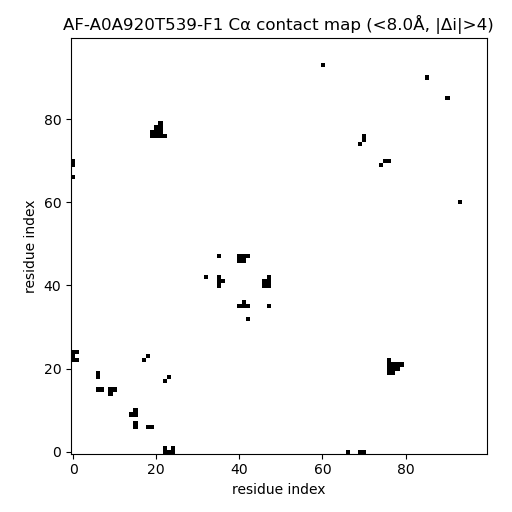 . THR A 1 95 ? 4.797 19.934 -4.702 1.00 38.28 95 THR A O 1
ATOM 778 N N . LYS A 1 96 ? 4.238 19.429 -2.592 1.00 36.34 96 LYS A N 1
ATOM 779 C CA . LYS A 1 96 ? 5.138 20.432 -1.994 1.00 36.34 96 LYS A CA 1
ATOM 780 C C . LYS A 1 96 ? 6.625 20.115 -2.181 1.00 36.34 96 LYS A C 1
ATOM 782 O O . LYS A 1 96 ? 7.428 21.028 -2.097 1.00 36.34 96 LYS A O 1
ATOM 787 N N . ILE A 1 97 ? 6.971 18.856 -2.448 1.00 38.44 97 ILE A N 1
ATOM 788 C CA . ILE A 1 97 ? 8.361 18.406 -2.638 1.00 38.44 97 ILE A CA 1
ATOM 789 C C . ILE A 1 97 ? 8.792 18.536 -4.115 1.00 38.44 97 ILE A C 1
ATOM 791 O O . ILE A 1 97 ? 9.965 18.448 -4.436 1.00 38.44 97 ILE A O 1
ATOM 795 N N . ILE A 1 98 ? 7.851 18.780 -5.032 1.00 45.31 98 ILE A N 1
ATOM 796 C CA . ILE A 1 98 ? 8.062 18.695 -6.489 1.00 45.31 98 ILE A CA 1
ATOM 797 C C . ILE A 1 98 ? 8.352 20.079 -7.118 1.00 45.31 98 ILE A C 1
ATOM 799 O O . ILE A 1 98 ? 8.323 20.223 -8.337 1.00 45.31 98 ILE A O 1
ATOM 803 N N . ALA A 1 99 ? 8.562 21.122 -6.307 1.00 30.38 99 ALA A N 1
ATOM 804 C CA . ALA A 1 99 ? 8.702 22.510 -6.766 1.00 30.38 99 ALA A CA 1
ATOM 805 C C . ALA A 1 99 ? 10.089 23.134 -6.512 1.00 30.38 99 ALA A C 1
ATOM 807 O O . ALA A 1 99 ? 10.245 24.332 -6.745 1.00 30.38 99 ALA A O 1
ATOM 808 N N . GLU A 1 100 ? 11.073 22.344 -6.075 1.00 26.62 100 GLU A N 1
ATOM 809 C CA . GLU A 1 100 ? 12.485 22.744 -5.965 1.00 26.62 100 GLU A CA 1
ATOM 810 C C . GLU A 1 100 ? 13.388 21.772 -6.728 1.00 26.62 100 GLU A C 1
ATOM 812 O O . GLU A 1 100 ? 13.153 20.545 -6.629 1.00 26.62 100 GLU A O 1
#

Solvent-accessible surface area (backbone atoms only — not comparable to full-atom values): 6297 Å² total; per-residue (Å²): 101,76,74,79,84,60,52,88,73,44,92,47,69,70,52,34,52,50,48,62,32,63,48,80,77,90,85,84,87,82,60,68,66,60,50,32,56,75,71,71,41,54,82,94,37,71,68,36,52,54,53,50,51,54,51,52,48,51,54,50,52,53,51,51,52,52,30,49,53,42,27,72,75,73,50,71,51,77,69,70,54,74,80,66,60,71,73,48,81,84,56,72,76,71,47,79,71,74,79,117

pLDDT: mean 78.42, std 18.5, range [26.62, 96.06]

Nearest PDB structures (foldseek):
  7vcq-assembly3_H  TM=4.273E-01  e=4.654E+00  Homo sapiens

Secondary structure (DSSP, 8-state):
---STTGGG-SSHHHHHHHHHH---------HHHHHHHTT--SSSHHHHHHHHHHHHHHHHHHHHHHHHHHHHH---TT--HHHHTTSGGGSSGGGGTT-

Radius of gyration: 17.54 Å; Cα contacts (8 Å, |Δi|>4): 43; chains: 1; bounding box: 34×39×48 Å